Protein AF-A0A483APL5-F1 (afdb_monomer)

Structure (mmCIF, N/CA/C/O backbone):
data_AF-A0A483APL5-F1
#
_entry.id   AF-A0A483APL5-F1
#
loop_
_atom_site.group_PDB
_atom_site.id
_atom_site.type_symbol
_atom_site.label_atom_id
_atom_site.label_alt_id
_atom_site.label_comp_id
_atom_site.label_asym_id
_atom_site.label_entity_id
_atom_site.label_seq_id
_atom_site.pdbx_PDB_ins_code
_atom_site.Cartn_x
_atom_site.Cartn_y
_atom_site.Cartn_z
_atom_site.occupancy
_atom_site.B_iso_or_equiv
_atom_site.auth_seq_id
_atom_site.auth_comp_id
_atom_site.auth_asym_id
_atom_site.auth_atom_id
_atom_site.pdbx_PDB_model_num
ATOM 1 N N . MET A 1 1 ? -12.373 -24.629 6.346 1.00 48.78 1 MET A N 1
ATOM 2 C CA . MET A 1 1 ? -12.946 -24.360 7.674 1.00 48.78 1 MET A CA 1
ATOM 3 C C . MET A 1 1 ? -12.092 -23.360 8.404 1.00 48.78 1 MET A C 1
ATOM 5 O O . MET A 1 1 ? -10.975 -23.687 8.802 1.00 48.78 1 MET A O 1
ATOM 9 N N . LEU A 1 2 ? -12.617 -22.147 8.590 1.00 54.34 2 LEU A N 1
ATOM 10 C CA . LEU A 1 2 ? -12.184 -21.348 9.731 1.00 54.34 2 LEU A CA 1
ATOM 11 C C . LEU A 1 2 ? -12.318 -22.257 10.935 1.00 54.34 2 LEU A C 1
ATOM 13 O O . LEU A 1 2 ? -13.371 -22.862 11.138 1.00 54.34 2 LEU A O 1
ATOM 17 N N . THR A 1 3 ? -11.224 -22.465 11.657 1.00 50.88 3 THR A N 1
ATOM 18 C CA . THR A 1 3 ? -11.289 -23.287 12.853 1.00 50.88 3 THR A CA 1
ATOM 19 C C . THR A 1 3 ? -12.323 -22.616 13.743 1.00 50.88 3 THR A C 1
ATOM 21 O O . THR A 1 3 ? -12.030 -21.549 14.289 1.00 50.88 3 THR A O 1
ATOM 24 N N . LYS A 1 4 ? -13.528 -23.201 13.874 1.00 48.22 4 LYS A N 1
ATOM 25 C CA . LYS A 1 4 ? -14.350 -22.986 15.063 1.00 48.22 4 LYS A CA 1
ATOM 26 C C . LYS A 1 4 ? -13.363 -23.235 16.174 1.00 48.22 4 LYS A C 1
ATOM 28 O O . LYS A 1 4 ? -12.854 -24.352 16.276 1.00 48.22 4 LYS A O 1
ATOM 33 N N . SER A 1 5 ? -12.952 -22.171 16.859 1.00 43.22 5 SER A N 1
ATOM 34 C CA . SER A 1 5 ? -12.028 -22.313 17.966 1.00 43.22 5 SER A CA 1
ATOM 35 C C . SER A 1 5 ? -12.635 -23.410 18.819 1.00 43.22 5 SER A C 1
ATOM 37 O O . SER A 1 5 ? -13.778 -23.259 19.260 1.00 43.22 5 SER A O 1
ATOM 39 N N . SER A 1 6 ? -11.926 -24.534 18.968 1.00 39.84 6 SER A N 1
ATOM 40 C CA . SER A 1 6 ? -12.219 -25.485 20.036 1.00 39.84 6 SER A CA 1
ATOM 41 C C . SER A 1 6 ? -12.531 -24.637 21.262 1.00 39.84 6 SER A C 1
ATOM 43 O O . SER A 1 6 ? -11.763 -23.682 21.456 1.00 39.84 6 SER A O 1
ATOM 45 N N . PRO A 1 7 ? -13.641 -24.885 21.992 1.00 38.69 7 PRO A N 1
ATOM 46 C CA . PRO A 1 7 ? -14.021 -24.051 23.125 1.00 38.69 7 PRO A CA 1
ATOM 47 C C . PRO A 1 7 ? -12.746 -23.831 23.907 1.00 38.69 7 PRO A C 1
ATOM 49 O O . PRO A 1 7 ? -12.092 -24.806 24.280 1.00 38.69 7 PRO A O 1
ATOM 52 N N . ILE A 1 8 ? -12.290 -22.575 23.932 1.00 43.47 8 ILE A N 1
ATOM 53 C CA . ILE A 1 8 ? -11.004 -22.243 24.514 1.00 43.47 8 ILE A CA 1
ATOM 54 C C . ILE A 1 8 ? -11.212 -22.658 25.959 1.00 43.47 8 ILE A C 1
ATOM 56 O O . ILE A 1 8 ? -11.931 -21.990 26.695 1.00 43.47 8 ILE A O 1
ATOM 60 N N . SER A 1 9 ? -10.687 -23.819 26.350 1.00 44.88 9 SER A N 1
ATOM 61 C CA . SER A 1 9 ? -10.472 -24.114 27.748 1.00 44.88 9 SER A CA 1
ATOM 62 C C . SER A 1 9 ? -9.406 -23.103 28.109 1.00 44.88 9 SER A C 1
ATOM 64 O O . SER A 1 9 ? -8.213 -23.363 27.922 1.00 44.88 9 SER A O 1
ATOM 66 N N . THR A 1 10 ? -9.832 -21.884 28.440 1.00 46.12 10 THR A N 1
ATOM 67 C CA . THR A 1 10 ? -8.933 -20.852 28.898 1.00 46.12 10 THR A CA 1
ATOM 68 C C . THR A 1 10 ? -8.386 -21.439 30.178 1.00 46.12 10 THR A C 1
ATOM 70 O O . THR A 1 10 ? -9.033 -21.397 31.219 1.00 46.12 10 THR A O 1
ATOM 73 N N . GLN A 1 11 ? -7.221 -22.080 30.102 1.00 51.09 11 GLN A N 1
ATOM 74 C CA . GLN A 1 11 ? -6.418 -22.246 31.289 1.00 51.09 11 GLN A CA 1
ATOM 75 C C . GLN A 1 11 ? -6.226 -20.821 31.777 1.00 51.09 11 GLN A C 1
ATOM 77 O O . GLN A 1 11 ? -5.590 -20.010 31.099 1.00 51.09 11 GLN A O 1
ATOM 82 N N . SER A 1 12 ? -6.895 -20.488 32.878 1.00 53.16 12 SER A N 1
ATOM 83 C CA . SER A 1 12 ? -6.722 -19.227 33.569 1.00 53.16 12 SER A CA 1
ATOM 84 C C . SER A 1 12 ? -5.251 -19.175 33.948 1.00 53.16 12 SER A C 1
ATOM 86 O O . SER A 1 12 ? -4.826 -19.795 34.922 1.00 53.16 12 SER A O 1
ATOM 88 N N . ASN A 1 13 ? -4.445 -18.535 33.104 1.00 57.34 13 ASN A N 1
ATOM 89 C CA . ASN A 1 13 ? -3.036 -18.353 33.372 1.00 57.34 13 ASN A CA 1
ATOM 90 C C . ASN A 1 13 ? -2.964 -17.570 34.683 1.00 57.34 13 ASN A C 1
ATOM 92 O O . ASN A 1 13 ? -3.401 -16.424 34.737 1.00 57.34 13 ASN A O 1
ATOM 96 N N . LEU A 1 14 ? -2.436 -18.201 35.733 1.00 58.75 14 LEU A N 1
ATOM 97 C CA . LEU A 1 14 ? -2.394 -17.683 37.108 1.00 58.75 14 LEU A CA 1
ATOM 98 C C . LEU A 1 14 ? -1.827 -16.249 37.201 1.00 58.75 14 LEU A C 1
ATOM 100 O O . LEU A 1 14 ? -2.150 -15.508 38.122 1.00 58.75 14 LEU A O 1
ATOM 104 N N . PHE A 1 15 ? -1.008 -15.849 36.223 1.00 55.84 15 PHE A N 1
ATOM 105 C CA . PHE A 1 15 ? -0.323 -14.555 36.163 1.00 55.84 15 PHE A CA 1
ATOM 106 C C . PHE A 1 15 ? -0.850 -13.593 35.084 1.00 55.84 15 PHE A C 1
ATOM 108 O O . PHE A 1 15 ? -0.317 -12.495 34.926 1.00 55.84 15 PHE A O 1
ATOM 115 N N . HIS A 1 16 ? -1.890 -13.972 34.338 1.00 51.81 16 HIS A N 1
ATOM 116 C CA . HIS A 1 16 ? -2.481 -13.139 33.295 1.00 51.81 16 HIS A CA 1
ATOM 117 C C . HIS A 1 16 ? -4.006 -13.235 33.346 1.00 51.81 16 HIS A C 1
ATOM 119 O O . HIS A 1 16 ? -4.587 -14.210 32.871 1.00 51.81 16 HIS A O 1
ATOM 125 N N . SER A 1 17 ? -4.662 -12.193 33.868 1.00 58.44 17 SER A N 1
ATOM 126 C CA . SER A 1 17 ? -6.073 -11.977 33.548 1.00 58.44 17 SER A CA 1
ATOM 127 C C . SER A 1 17 ? -6.219 -11.849 32.031 1.00 58.44 17 SER A C 1
ATOM 129 O O . SER A 1 17 ? -5.342 -11.281 31.366 1.00 58.44 17 SER A O 1
ATOM 131 N N . GLU A 1 18 ? -7.280 -12.434 31.463 1.00 66.38 18 GLU A N 1
ATOM 132 C CA . GLU A 1 18 ? -7.553 -12.287 30.036 1.00 66.38 18 GLU A CA 1
ATOM 133 C C . GLU A 1 18 ? -7.533 -10.795 29.705 1.00 66.38 18 GLU A C 1
ATOM 135 O O . GLU A 1 18 ? -8.188 -9.997 30.365 1.00 66.38 18 GLU A O 1
ATOM 140 N N . LEU A 1 19 ? -6.762 -10.391 28.693 1.00 66.50 19 LEU A N 1
ATOM 141 C CA . LEU A 1 19 ? -6.561 -8.973 28.368 1.00 66.50 19 LEU A CA 1
ATOM 142 C C . LEU A 1 19 ? -7.895 -8.231 28.169 1.00 66.50 19 LEU A C 1
ATOM 144 O O . LEU A 1 19 ? -7.981 -7.032 28.401 1.00 66.50 19 LEU A O 1
ATOM 148 N N . PHE A 1 20 ? -8.943 -8.966 27.795 1.00 68.31 20 PHE A N 1
ATOM 149 C CA . PHE A 1 20 ? -10.307 -8.475 27.676 1.00 68.31 20 PHE A CA 1
ATOM 150 C C . PHE A 1 20 ? -10.927 -8.029 29.010 1.00 68.31 20 PHE A C 1
ATOM 152 O O . PHE A 1 20 ? -11.630 -7.027 29.036 1.00 68.31 20 PHE A O 1
ATOM 159 N N . SER A 1 21 ? -10.627 -8.706 30.122 1.00 73.06 21 SER A N 1
ATOM 160 C CA . SER A 1 21 ? -11.130 -8.350 31.455 1.00 73.06 21 SER A CA 1
ATOM 161 C C . SER A 1 21 ? -10.426 -7.131 32.064 1.00 73.06 21 SER A C 1
ATOM 163 O O . SER A 1 21 ? -10.860 -6.631 33.095 1.00 73.06 21 SER A O 1
ATOM 165 N N . GLN A 1 22 ? -9.321 -6.674 31.464 1.00 80.88 22 GLN A N 1
ATOM 166 C CA . GLN A 1 22 ? -8.601 -5.456 31.861 1.00 80.88 22 GLN A CA 1
ATOM 167 C C . GLN A 1 22 ? -9.082 -4.208 31.105 1.00 80.88 22 GLN A C 1
ATOM 169 O O . GLN A 1 22 ? -8.673 -3.096 31.436 1.00 80.88 22 GLN A O 1
ATOM 174 N N . LEU A 1 23 ? -9.890 -4.383 30.057 1.00 80.38 23 LEU A N 1
ATOM 175 C CA . LEU A 1 23 ? -10.399 -3.287 29.241 1.00 80.38 23 LEU A CA 1
ATOM 176 C C . LEU A 1 23 ? -11.724 -2.769 29.807 1.00 80.38 23 LEU A C 1
ATOM 178 O O . LEU A 1 23 ? -12.552 -3.545 30.280 1.00 80.38 23 LEU A O 1
ATOM 182 N N . ASP A 1 24 ? -11.944 -1.456 29.722 1.00 83.81 24 ASP A N 1
ATOM 183 C CA . ASP A 1 24 ? -13.220 -0.858 30.111 1.00 83.81 24 ASP A CA 1
ATOM 184 C C . ASP A 1 24 ? -14.305 -1.220 29.087 1.00 83.81 24 ASP A C 1
ATOM 186 O O . ASP A 1 24 ? -14.301 -0.745 27.954 1.00 83.81 24 ASP A O 1
ATOM 190 N N . VAL A 1 25 ? -15.262 -2.055 29.493 1.00 83.75 25 VAL A N 1
ATOM 191 C CA . VAL A 1 25 ? -16.378 -2.509 28.645 1.00 83.75 25 VAL A CA 1
ATOM 192 C C . VAL A 1 25 ? -17.259 -1.338 28.180 1.00 83.75 25 VAL A C 1
ATOM 194 O O . VAL A 1 25 ? -17.970 -1.451 27.179 1.00 83.75 25 VAL A O 1
ATOM 197 N N . LYS A 1 26 ? -17.211 -0.194 28.875 1.00 87.69 26 LYS A N 1
ATOM 198 C CA . LYS A 1 26 ? -17.945 1.018 28.498 1.00 87.69 26 LYS A CA 1
ATOM 199 C C . LYS A 1 26 ? -17.269 1.821 27.387 1.00 87.69 26 LYS A C 1
ATOM 201 O O . LYS A 1 26 ? -17.887 2.763 26.896 1.00 87.69 26 LYS A O 1
ATOM 206 N N . ASP A 1 27 ? -16.055 1.461 26.965 1.00 89.00 27 ASP A N 1
ATOM 207 C CA . ASP A 1 27 ? -15.379 2.135 25.858 1.00 89.00 27 ASP A CA 1
ATOM 208 C C . ASP A 1 27 ? -16.235 2.032 24.570 1.00 89.00 27 ASP A C 1
ATOM 210 O O . ASP A 1 27 ? -16.561 0.918 24.131 1.00 89.00 27 ASP A O 1
ATOM 214 N N . PRO A 1 28 ? -16.589 3.165 23.928 1.00 89.88 28 PRO A N 1
ATOM 215 C CA . PRO A 1 28 ? -17.384 3.186 22.700 1.00 89.88 28 PRO A CA 1
ATOM 216 C C . PRO A 1 28 ? -16.817 2.310 21.575 1.00 89.88 28 PRO A C 1
ATOM 218 O O . PRO A 1 28 ? -17.573 1.739 20.788 1.00 89.88 28 PRO A O 1
ATOM 221 N N . LEU A 1 29 ? -15.491 2.161 21.490 1.00 87.38 29 LEU A N 1
ATOM 222 C CA . LEU A 1 29 ? -14.841 1.330 20.475 1.00 87.38 29 LEU A CA 1
ATOM 223 C C . LEU A 1 29 ? -15.036 -0.161 20.739 1.00 87.38 29 LEU A C 1
ATOM 225 O O . LEU A 1 29 ? -15.126 -0.942 19.792 1.00 87.38 29 LEU A O 1
ATOM 229 N N . ILE A 1 30 ? -15.100 -0.565 22.007 1.00 85.06 30 ILE A N 1
ATOM 230 C CA . ILE A 1 30 ? -15.344 -1.957 22.392 1.00 85.06 30 ILE A CA 1
ATOM 231 C C . ILE A 1 30 ? -16.803 -2.313 22.134 1.00 85.06 30 ILE A C 1
ATOM 233 O O . ILE A 1 30 ? -17.073 -3.361 21.547 1.00 85.06 30 ILE A O 1
ATOM 237 N N . GLN A 1 31 ? -17.729 -1.416 22.475 1.00 88.56 31 GLN A N 1
ATOM 238 C CA . GLN A 1 31 ? -19.145 -1.577 22.145 1.00 88.56 31 GLN A CA 1
ATOM 239 C C . GLN A 1 31 ? -19.341 -1.723 20.635 1.00 88.56 31 GLN A C 1
ATOM 241 O O . GLN A 1 31 ? -19.947 -2.694 20.190 1.00 88.56 31 GLN A O 1
ATOM 246 N N . LEU A 1 32 ? -18.737 -0.835 19.841 1.00 86.69 32 LEU A N 1
ATOM 247 C CA . LEU A 1 32 ? -18.795 -0.904 18.382 1.00 86.69 32 LEU A CA 1
ATOM 248 C C . LEU A 1 32 ? -18.135 -2.173 17.820 1.00 86.69 32 LEU A C 1
ATOM 250 O O . LEU A 1 32 ? -18.635 -2.781 16.880 1.00 86.69 32 LEU A O 1
ATOM 254 N N . ALA A 1 33 ? -17.015 -2.618 18.387 1.00 85.50 33 ALA A N 1
ATOM 255 C CA . ALA A 1 33 ? -16.363 -3.845 17.935 1.00 85.50 33 ALA A CA 1
ATOM 256 C C . ALA A 1 33 ? -17.212 -5.102 18.191 1.00 85.50 33 ALA A C 1
ATOM 258 O O . ALA A 1 33 ? -17.087 -6.069 17.433 1.00 85.50 33 ALA A O 1
ATOM 259 N N . ASN A 1 34 ? -18.041 -5.085 19.239 1.00 86.31 34 ASN A N 1
ATOM 260 C CA . ASN A 1 34 ? -18.927 -6.185 19.617 1.00 86.31 34 ASN A CA 1
ATOM 261 C C . ASN A 1 34 ? -20.256 -6.175 18.846 1.00 86.31 34 ASN A C 1
ATOM 263 O O . ASN A 1 34 ? -20.871 -7.228 18.715 1.00 86.31 34 ASN A O 1
ATOM 267 N N . THR A 1 35 ? -20.699 -5.029 18.319 1.00 90.56 35 THR A N 1
ATOM 268 C CA . THR A 1 35 ? -21.914 -4.951 17.487 1.00 90.56 35 THR A CA 1
ATOM 269 C C . THR A 1 35 ? -21.697 -5.452 16.059 1.00 90.56 35 THR A C 1
ATOM 271 O O . THR A 1 35 ? -22.658 -5.823 15.387 1.00 90.56 35 THR A O 1
ATOM 274 N N . ILE A 1 36 ? -20.451 -5.487 15.578 1.00 88.56 36 ILE A N 1
ATOM 275 C CA . ILE A 1 36 ? -20.121 -6.007 14.246 1.00 88.56 36 ILE A CA 1
ATOM 276 C C . ILE A 1 36 ? -20.295 -7.530 14.236 1.00 88.56 36 ILE A C 1
ATOM 278 O O . ILE A 1 36 ? -19.601 -8.250 14.956 1.00 88.56 36 ILE A O 1
ATOM 282 N N . ASN A 1 37 ? -21.178 -8.032 13.368 1.00 90.38 37 ASN A N 1
ATOM 283 C CA . ASN A 1 37 ? -21.350 -9.466 13.168 1.00 90.38 37 ASN A CA 1
ATOM 284 C C . ASN A 1 37 ? -20.183 -10.049 12.348 1.00 90.38 37 ASN A C 1
ATOM 286 O O . ASN A 1 37 ? -20.207 -10.064 11.117 1.00 90.38 37 ASN A O 1
ATOM 290 N N . TRP A 1 38 ? -19.146 -10.515 13.046 1.00 85.38 38 TRP A N 1
ATOM 291 C CA . TRP A 1 38 ? -17.938 -11.066 12.428 1.00 85.38 38 TRP A CA 1
ATOM 292 C C . TRP A 1 38 ? -18.169 -12.394 11.691 1.00 85.38 38 TRP A C 1
ATOM 294 O O . TRP A 1 38 ? -17.412 -12.690 10.768 1.00 85.38 38 TRP A O 1
ATOM 304 N N . THR A 1 39 ? -19.217 -13.156 12.032 1.00 87.50 39 THR A N 1
ATOM 305 C CA . THR A 1 39 ? -19.463 -14.478 11.426 1.00 87.50 39 THR A CA 1
ATOM 306 C C . THR A 1 39 ? -19.833 -14.366 9.953 1.00 87.50 39 THR A C 1
ATOM 308 O O . THR A 1 39 ? -19.391 -15.176 9.153 1.00 87.50 39 THR A O 1
ATOM 311 N N . VAL A 1 40 ? -20.552 -13.304 9.571 1.00 91.19 40 VAL A N 1
ATOM 312 C CA . VAL A 1 40 ? -20.927 -13.037 8.172 1.00 91.19 40 VAL A CA 1
ATOM 313 C C . VAL A 1 40 ? -19.693 -12.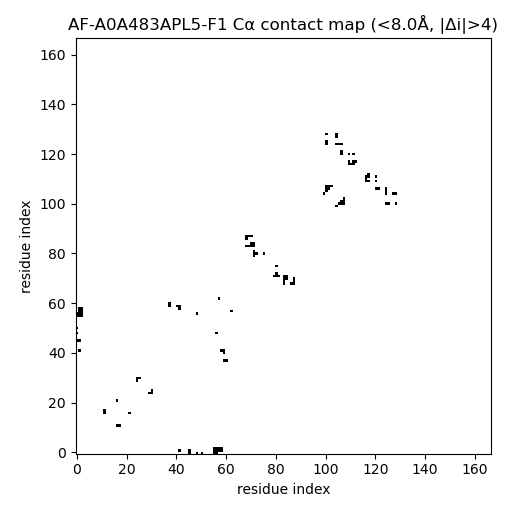937 7.278 1.00 91.19 40 VAL A C 1
ATOM 315 O O . VAL A 1 40 ? -19.688 -13.443 6.159 1.00 91.19 40 VAL A O 1
ATOM 318 N N . PHE A 1 41 ? -18.631 -12.295 7.767 1.00 89.19 41 PHE A N 1
ATOM 319 C CA . PHE A 1 41 ? -17.375 -12.224 7.028 1.00 89.19 41 PHE A CA 1
ATOM 320 C C . PHE A 1 41 ? -16.699 -13.588 7.002 1.00 89.19 41 PHE A C 1
ATOM 322 O O . PHE A 1 41 ? -16.244 -14.029 5.953 1.00 89.19 41 PHE A O 1
ATOM 329 N N . ASP A 1 42 ? -16.627 -14.254 8.149 1.00 87.12 42 ASP A N 1
ATOM 330 C CA . ASP A 1 42 ? -15.982 -15.557 8.268 1.00 87.12 42 ASP A CA 1
ATOM 331 C C . ASP A 1 42 ? -16.590 -16.562 7.260 1.00 87.12 42 ASP A C 1
ATOM 333 O O . ASP A 1 42 ? -15.849 -17.167 6.480 1.00 87.12 42 ASP A O 1
ATOM 337 N N . ASP A 1 43 ? -17.919 -16.607 7.149 1.00 88.50 43 ASP A N 1
ATOM 338 C CA . ASP A 1 43 ? -18.651 -17.435 6.183 1.00 88.50 43 ASP A CA 1
ATOM 339 C C . ASP A 1 43 ? -18.411 -16.984 4.729 1.00 88.50 43 ASP A C 1
ATOM 341 O O . ASP A 1 43 ? -18.136 -17.798 3.844 1.00 88.50 43 ASP A O 1
ATOM 345 N N . ALA A 1 44 ? -18.454 -15.674 4.463 1.00 89.31 44 ALA A N 1
ATOM 346 C CA . ALA A 1 44 ? -18.262 -15.135 3.116 1.00 89.31 44 ALA A CA 1
ATOM 347 C C . ALA A 1 44 ? -16.860 -15.414 2.552 1.00 89.31 44 ALA A C 1
ATOM 349 O O . ALA A 1 44 ? -16.715 -15.644 1.350 1.00 89.31 44 ALA A O 1
ATOM 350 N N . PHE A 1 45 ? -15.823 -15.398 3.394 1.00 86.81 45 PHE A N 1
ATOM 351 C CA . PHE A 1 45 ? -14.447 -15.666 2.971 1.00 86.81 45 PHE A CA 1
ATOM 352 C C . PHE A 1 45 ? -14.077 -17.152 3.026 1.00 86.81 45 PHE A C 1
ATOM 354 O O . PHE A 1 45 ? -13.068 -17.532 2.427 1.00 86.81 45 PHE A O 1
ATOM 361 N N . GLU A 1 46 ? -14.860 -18.003 3.696 1.00 84.62 46 GLU A N 1
ATOM 362 C CA . GLU A 1 46 ? -14.584 -19.439 3.802 1.00 8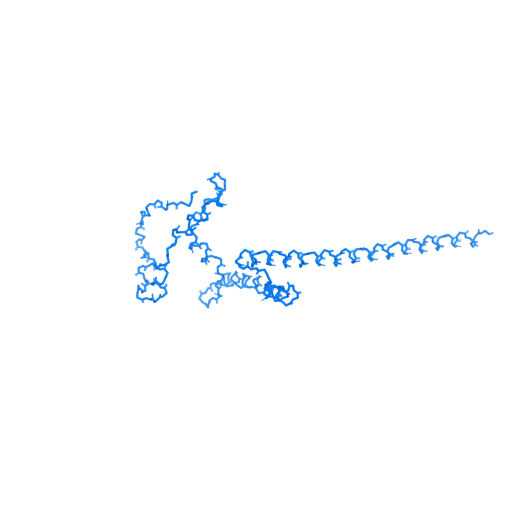4.62 46 GLU A CA 1
ATOM 363 C C . GLU A 1 46 ? -14.444 -20.107 2.427 1.00 84.62 46 GLU A C 1
ATOM 365 O O . GLU A 1 46 ? -13.522 -20.901 2.229 1.00 84.62 46 GLU A O 1
ATOM 370 N N . GLN A 1 47 ? -15.277 -19.716 1.457 1.00 86.12 47 GLN A N 1
ATOM 371 C CA . GLN A 1 47 ? -15.244 -20.233 0.082 1.00 86.12 47 GLN A CA 1
ATOM 372 C C . GLN A 1 47 ? -13.905 -20.008 -0.643 1.00 86.12 47 GLN A C 1
ATOM 374 O O . GLN A 1 47 ? -13.586 -20.719 -1.592 1.00 86.12 47 GLN A O 1
ATOM 379 N N . HIS A 1 48 ? -13.113 -19.019 -0.215 1.00 84.25 48 HIS A N 1
ATOM 380 C CA . HIS A 1 48 ? -11.847 -18.661 -0.856 1.00 84.25 48 HIS A CA 1
ATOM 381 C C . HIS A 1 48 ? -10.631 -19.362 -0.236 1.00 84.25 48 HIS A C 1
ATOM 383 O O . HIS A 1 48 ? -9.528 -19.272 -0.779 1.00 84.25 48 HIS A O 1
ATOM 389 N N . TYR A 1 49 ? -10.797 -20.055 0.893 1.00 82.75 49 TYR A N 1
ATOM 390 C CA . TYR A 1 49 ? -9.706 -20.773 1.546 1.00 82.75 49 TYR A CA 1
ATOM 391 C C . TYR A 1 49 ? -9.614 -22.227 1.066 1.00 82.75 49 TYR A C 1
ATOM 393 O O . TYR A 1 49 ? -10.614 -22.919 0.895 1.00 82.75 49 TYR A O 1
ATOM 401 N N . SER A 1 50 ? -8.383 -22.723 0.897 1.00 79.94 50 SER A N 1
ATOM 402 C CA . SER A 1 50 ? -8.151 -24.140 0.600 1.00 7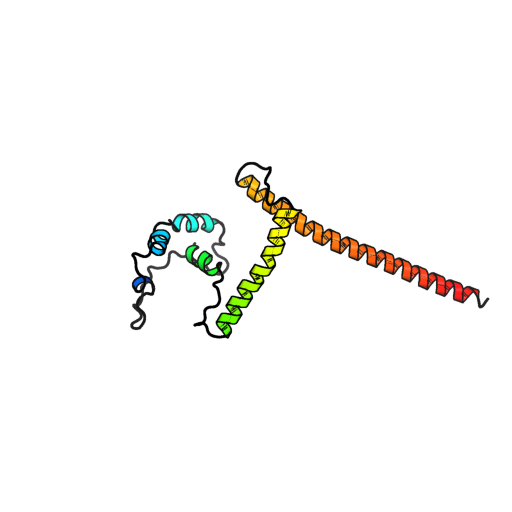9.94 50 SER A CA 1
ATOM 403 C C . SER A 1 50 ? -8.528 -25.001 1.806 1.00 79.94 50 SER A C 1
ATOM 405 O O . SER A 1 50 ? -8.115 -24.718 2.930 1.00 79.94 50 SER A O 1
ATOM 407 N N . GLN A 1 51 ? -9.312 -26.054 1.575 1.00 75.00 51 GLN A N 1
ATOM 408 C CA . GLN A 1 51 ? -9.827 -26.911 2.647 1.00 75.00 51 GLN A CA 1
ATOM 409 C C . GLN A 1 51 ? -8.734 -27.785 3.277 1.00 75.00 51 GLN A C 1
ATOM 411 O O . GLN A 1 51 ? -8.700 -27.928 4.495 1.00 75.00 51 GLN A O 1
ATOM 416 N N . ASN A 1 52 ? -7.824 -28.320 2.455 1.00 75.50 52 ASN A N 1
ATOM 417 C CA . ASN A 1 52 ? -6.903 -29.390 2.859 1.00 75.50 52 ASN A CA 1
ATOM 418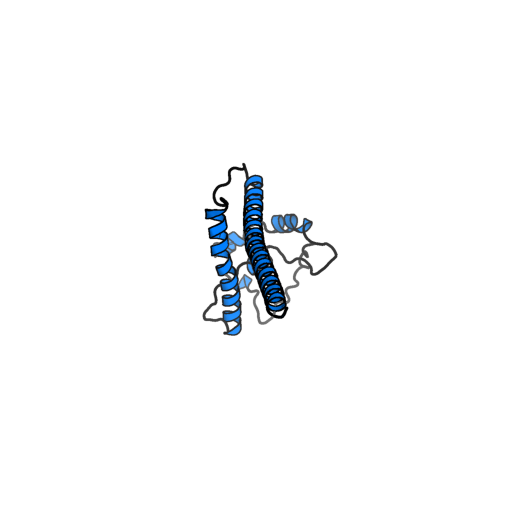 C C . ASN A 1 52 ? -5.421 -29.051 2.646 1.00 75.50 52 ASN A C 1
ATOM 420 O O . ASN A 1 52 ? -4.566 -29.890 2.920 1.00 75.50 52 ASN A O 1
ATOM 424 N N . ASN A 1 53 ? -5.097 -27.860 2.134 1.00 77.94 53 ASN A N 1
ATOM 425 C CA . ASN A 1 53 ? -3.719 -27.500 1.816 1.00 77.94 53 ASN A CA 1
ATOM 426 C C . ASN A 1 53 ? -3.267 -26.242 2.567 1.00 77.94 53 ASN A C 1
ATOM 428 O O . ASN A 1 53 ? -3.903 -25.190 2.497 1.00 77.94 53 ASN A O 1
ATOM 432 N N . GLY A 1 54 ? -2.121 -26.343 3.238 1.00 77.94 54 GLY A N 1
ATOM 433 C CA . GLY A 1 54 ? -1.476 -25.229 3.926 1.00 77.94 54 GLY A CA 1
ATOM 434 C C . GLY A 1 54 ? -1.912 -25.028 5.379 1.00 77.94 54 GLY A C 1
ATOM 435 O O . GLY A 1 54 ? -2.381 -25.933 6.064 1.00 77.94 54 GLY A O 1
ATOM 436 N N . ARG A 1 55 ? -1.662 -23.819 5.889 1.00 73.94 55 ARG A N 1
ATOM 437 C CA . ARG A 1 55 ? -1.932 -23.449 7.284 1.00 73.94 55 ARG A CA 1
ATOM 438 C C . ARG A 1 55 ? -3.416 -23.089 7.448 1.00 73.94 55 ARG A C 1
ATOM 440 O O . ARG A 1 55 ? -3.917 -22.354 6.599 1.00 73.94 55 ARG A O 1
ATOM 447 N N . PRO A 1 56 ? -4.090 -23.512 8.537 1.00 78.38 56 PRO A N 1
ATOM 448 C CA . PRO A 1 56 ? -5.488 -23.160 8.770 1.00 78.38 56 PRO A CA 1
ATOM 449 C C . PRO A 1 56 ? -5.697 -21.643 8.774 1.00 78.38 56 PRO A C 1
ATOM 451 O O . PRO A 1 56 ? -4.826 -20.878 9.217 1.00 78.38 56 PRO A O 1
ATOM 454 N N . SER A 1 57 ? -6.854 -21.217 8.267 1.00 78.12 57 SER A N 1
ATOM 455 C CA . SER A 1 57 ? -7.224 -19.807 8.202 1.00 78.12 57 SER A CA 1
ATOM 456 C C . SER A 1 57 ? -7.382 -19.228 9.610 1.00 78.12 57 SER A C 1
ATOM 458 O O . SER A 1 57 ? -7.838 -19.880 10.549 1.00 78.12 57 SER A O 1
ATOM 460 N N . LYS A 1 58 ? -6.946 -17.978 9.768 1.00 83.81 58 LYS A N 1
ATOM 461 C CA . LYS A 1 58 ? -7.129 -17.209 11.003 1.00 83.81 58 LYS A CA 1
ATOM 462 C C . LYS A 1 58 ? -8.480 -16.490 10.951 1.00 83.81 58 LYS A C 1
ATOM 464 O O . LYS A 1 58 ? -8.891 -16.126 9.850 1.00 83.81 58 LYS A O 1
ATOM 469 N N . PRO A 1 59 ? -9.113 -16.202 12.103 1.00 85.06 59 PRO A N 1
ATOM 470 C CA . PRO A 1 59 ? -10.337 -15.406 12.127 1.00 85.06 59 PRO A CA 1
ATOM 471 C C . PRO A 1 59 ? -10.098 -14.042 11.474 1.00 85.06 59 PRO A C 1
ATOM 473 O O . PRO A 1 59 ? -9.053 -13.412 11.701 1.00 85.06 59 PRO A O 1
ATOM 476 N N . ILE A 1 60 ? -11.059 -13.563 10.683 1.00 87.69 60 ILE A N 1
ATOM 477 C CA . ILE A 1 60 ? -10.893 -12.346 9.872 1.00 87.69 60 ILE A CA 1
ATOM 478 C C . ILE A 1 60 ? -10.605 -11.135 10.748 1.00 87.69 60 ILE A C 1
ATOM 480 O O . ILE A 1 60 ? -9.733 -10.328 10.422 1.00 87.69 60 ILE A O 1
ATOM 484 N N . ARG A 1 61 ? -11.238 -11.057 11.922 1.00 86.50 61 ARG A N 1
ATOM 485 C CA . ARG A 1 61 ? -10.981 -10.008 12.916 1.00 86.50 61 ARG A CA 1
ATOM 486 C C . ARG A 1 61 ? -9.493 -9.882 13.267 1.00 86.50 61 ARG A C 1
ATOM 488 O O . ARG A 1 61 ? -8.953 -8.776 13.323 1.00 86.50 61 ARG A O 1
ATOM 495 N N . LEU A 1 62 ? -8.804 -11.011 13.465 1.00 82.88 62 LEU A N 1
ATOM 496 C CA . LEU A 1 62 ? -7.365 -11.030 13.742 1.00 82.88 62 LEU A CA 1
ATOM 497 C C . LEU A 1 62 ? -6.562 -10.604 12.511 1.00 82.88 62 LEU A C 1
ATOM 499 O O . LEU A 1 62 ? -5.606 -9.838 12.632 1.00 82.88 62 LEU A O 1
ATOM 503 N N . MET A 1 63 ? -6.941 -11.090 11.330 1.00 83.94 63 MET A N 1
ATOM 504 C CA . MET A 1 63 ? -6.262 -10.757 10.080 1.00 83.94 63 MET A CA 1
ATOM 505 C C . MET A 1 63 ? -6.320 -9.254 9.790 1.00 83.94 63 MET A C 1
ATOM 507 O O . MET A 1 63 ? -5.278 -8.653 9.540 1.00 83.94 63 MET A O 1
ATOM 511 N N . VAL A 1 64 ? -7.491 -8.626 9.921 1.00 84.50 64 VAL A N 1
ATOM 512 C CA . VAL A 1 64 ? -7.673 -7.173 9.767 1.00 84.50 64 VAL A CA 1
ATOM 513 C C . VAL A 1 64 ? -6.784 -6.405 10.749 1.00 84.50 64 VAL A C 1
ATOM 515 O O . VAL A 1 64 ? -6.074 -5.480 10.353 1.00 84.50 64 VAL A O 1
ATOM 518 N N . GLY A 1 65 ? -6.732 -6.833 12.014 1.00 80.81 65 GLY A N 1
ATOM 519 C CA . GLY A 1 65 ? -5.866 -6.219 13.023 1.00 80.81 65 GLY A CA 1
ATOM 520 C C . GLY A 1 65 ? -4.368 -6.331 12.708 1.00 80.81 65 GLY A C 1
ATOM 521 O O . GLY A 1 65 ? -3.608 -5.407 12.998 1.00 80.81 65 GLY A O 1
ATOM 522 N N . LEU A 1 66 ? -3.937 -7.435 12.090 1.00 77.88 66 LEU A N 1
ATOM 523 C CA . LEU A 1 66 ? -2.552 -7.644 11.651 1.00 77.88 66 LEU A CA 1
ATOM 524 C C . LEU A 1 66 ? -2.214 -6.871 10.375 1.00 77.88 66 LEU A C 1
ATOM 526 O O . LEU A 1 66 ? -1.073 -6.441 10.198 1.00 77.88 66 LEU A O 1
ATOM 530 N N . LEU A 1 67 ? -3.197 -6.690 9.493 1.00 78.75 67 LEU A N 1
ATOM 531 C CA . LEU A 1 67 ? -3.046 -5.91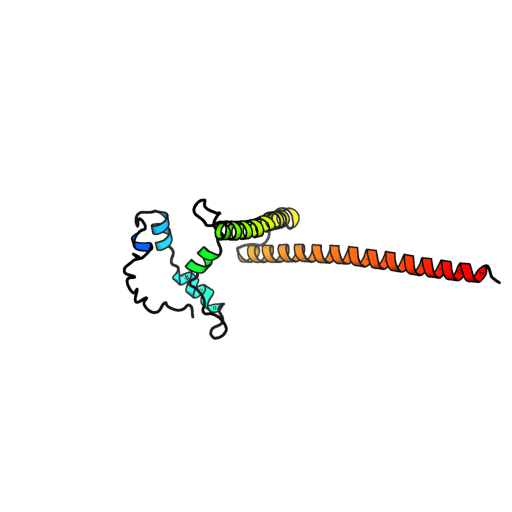4 8.273 1.00 78.75 67 LEU A CA 1
ATOM 532 C C . LEU A 1 67 ? -2.857 -4.429 8.570 1.00 78.75 67 LEU A C 1
ATOM 534 O O . LEU A 1 67 ? -2.340 -3.737 7.710 1.00 78.75 67 LEU A O 1
ATOM 538 N N . LEU A 1 68 ? -3.202 -3.901 9.743 1.00 79.75 68 LEU A N 1
ATOM 539 C CA . LEU A 1 68 ? -2.985 -2.490 10.070 1.00 79.75 68 LEU A CA 1
ATOM 540 C C . LEU A 1 68 ? -1.651 -2.294 10.828 1.00 79.75 68 LEU A C 1
ATOM 542 O O . LEU A 1 68 ? -1.565 -2.593 12.022 1.00 79.75 68 LEU A O 1
ATOM 546 N N . PRO A 1 69 ? -0.583 -1.777 10.182 1.00 78.75 69 PRO A N 1
ATOM 547 C CA . PRO A 1 69 ? 0.670 -1.487 10.850 1.00 78.75 69 PRO A CA 1
ATOM 548 C C . PRO A 1 69 ? 0.459 -0.336 11.827 1.00 78.75 69 PRO A C 1
ATOM 550 O O . PRO A 1 69 ? -0.023 0.742 11.480 1.00 78.75 69 PRO A O 1
ATOM 553 N N . LYS A 1 70 ? 0.849 -0.579 13.075 1.00 82.19 70 LYS A N 1
ATOM 554 C CA . LYS A 1 70 ? 0.788 0.418 14.139 1.00 82.19 70 LYS A CA 1
ATOM 555 C C . LYS A 1 70 ? 2.036 1.295 14.104 1.00 82.19 70 LYS A C 1
ATOM 557 O O . LYS A 1 70 ? 3.140 0.808 13.854 1.00 82.19 70 LYS A O 1
ATOM 562 N N . LYS A 1 71 ? 1.864 2.576 14.439 1.00 85.12 71 LYS A N 1
ATOM 563 C CA . LYS A 1 71 ? 2.981 3.495 14.688 1.00 85.12 71 LYS A CA 1
ATOM 564 C C . LYS A 1 71 ? 3.906 2.944 15.781 1.00 85.12 71 LYS A C 1
ATOM 566 O O . LYS A 1 71 ? 3.449 2.283 16.716 1.00 85.12 71 LYS A O 1
ATOM 571 N N . ALA A 1 72 ? 5.205 3.213 15.654 1.00 87.56 72 ALA A N 1
ATOM 572 C CA . ALA A 1 72 ? 6.168 2.897 16.704 1.00 87.56 72 ALA A CA 1
ATOM 573 C C . ALA A 1 72 ? 5.839 3.718 17.962 1.00 87.56 72 ALA A C 1
ATOM 575 O O . ALA A 1 72 ? 5.629 4.928 17.875 1.00 87.56 72 ALA A O 1
ATOM 576 N N . LEU A 1 73 ? 5.760 3.058 19.116 1.00 88.69 73 LEU A N 1
ATOM 577 C CA . LEU A 1 73 ? 5.476 3.687 20.405 1.00 88.69 73 LEU A CA 1
ATOM 578 C C . LEU A 1 73 ? 6.774 3.836 21.203 1.00 88.69 73 LEU A C 1
ATOM 580 O O . LEU A 1 73 ? 7.671 3.005 21.085 1.00 88.69 73 LEU A O 1
ATOM 584 N N . LYS A 1 74 ? 6.857 4.852 22.074 1.00 87.56 74 LYS A N 1
ATOM 585 C CA . LYS A 1 74 ? 8.050 5.092 22.914 1.00 87.56 74 LYS A CA 1
ATOM 586 C C . LYS A 1 74 ? 8.404 3.904 23.826 1.00 87.56 74 LYS A C 1
ATOM 588 O O . LYS A 1 74 ? 9.574 3.699 24.111 1.00 87.56 74 LYS A O 1
ATOM 593 N N . ARG A 1 75 ? 7.405 3.107 24.226 1.00 87.62 75 ARG A N 1
ATOM 594 C CA . ARG A 1 75 ? 7.557 1.903 25.068 1.00 87.62 75 ARG A CA 1
ATOM 595 C C . ARG A 1 75 ? 8.138 0.673 24.355 1.00 87.62 75 ARG A C 1
ATOM 597 O O . ARG A 1 75 ? 8.431 -0.320 25.006 1.00 87.62 75 ARG A O 1
ATOM 604 N N . ASP A 1 76 ? 8.219 0.682 23.025 1.00 89.06 76 ASP A N 1
ATOM 605 C CA . ASP A 1 76 ? 8.681 -0.479 22.257 1.00 89.06 76 ASP A CA 1
ATOM 606 C C . ASP A 1 76 ? 10.216 -0.610 22.308 1.00 89.06 76 ASP A C 1
ATOM 608 O O . ASP A 1 76 ? 10.923 0.394 22.227 1.00 89.06 76 ASP A O 1
ATOM 612 N N . ASN A 1 77 ? 10.748 -1.840 22.319 1.00 93.62 77 ASN A N 1
ATOM 613 C CA . ASN A 1 77 ? 12.187 -2.085 22.133 1.00 93.62 77 ASN A CA 1
ATOM 614 C C . ASN A 1 77 ? 12.659 -1.602 20.740 1.00 93.62 77 ASN A C 1
ATOM 616 O O . ASN A 1 77 ? 11.889 -1.636 19.777 1.00 93.62 77 ASN A O 1
ATOM 620 N N . ARG A 1 78 ? 13.939 -1.228 20.595 1.00 90.75 78 ARG A N 1
ATOM 621 C CA . ARG A 1 78 ? 14.566 -0.753 19.347 1.00 90.75 78 ARG A CA 1
ATOM 622 C C . ARG A 1 78 ? 14.250 -1.656 18.150 1.00 90.75 78 ARG A C 1
ATOM 624 O O . ARG A 1 78 ? 13.832 -1.152 17.112 1.00 90.75 78 ARG A O 1
ATOM 631 N N . TYR A 1 79 ? 14.368 -2.977 18.311 1.00 91.75 79 TYR A N 1
ATOM 632 C CA . TYR A 1 79 ? 14.023 -3.946 17.261 1.00 91.75 79 TYR A CA 1
ATOM 633 C C . TYR A 1 79 ? 12.548 -3.854 16.835 1.00 91.75 79 TYR A C 1
ATOM 635 O O . TYR A 1 79 ? 12.229 -3.833 15.646 1.00 91.75 79 TYR A O 1
ATOM 643 N N . GLN A 1 80 ? 11.634 -3.750 17.804 1.00 89.81 80 GLN A N 1
ATOM 644 C CA . GLN A 1 80 ? 10.198 -3.653 17.536 1.00 89.81 80 GLN A CA 1
ATOM 645 C C . GLN A 1 80 ? 9.840 -2.316 16.872 1.00 89.81 80 GLN A C 1
ATOM 647 O O . GLN A 1 80 ? 9.033 -2.290 15.941 1.00 89.81 80 GLN A O 1
ATOM 652 N N . GLN A 1 81 ? 10.470 -1.214 17.294 1.00 91.19 81 GLN A N 1
ATOM 653 C CA . GLN A 1 81 ? 10.304 0.095 16.661 1.00 91.19 81 GLN A CA 1
ATOM 654 C C . GLN A 1 81 ? 10.784 0.084 15.210 1.00 91.19 81 GLN A C 1
ATOM 656 O O . GLN A 1 81 ? 10.061 0.554 14.333 1.00 91.19 81 GLN A O 1
ATOM 661 N N . ASP A 1 82 ? 11.968 -0.467 14.941 1.00 91.19 82 ASP A N 1
ATOM 662 C CA . ASP A 1 82 ? 12.517 -0.561 13.587 1.00 91.19 82 ASP A CA 1
ATOM 663 C C . ASP A 1 82 ? 11.629 -1.425 12.680 1.00 91.19 82 ASP A C 1
ATOM 665 O O . ASP A 1 82 ? 11.277 -1.017 11.572 1.00 91.19 82 ASP A O 1
ATOM 669 N N . LYS A 1 83 ? 11.147 -2.568 13.183 1.00 90.25 83 LYS A N 1
ATOM 670 C CA . LYS A 1 83 ? 10.195 -3.424 12.462 1.00 90.25 83 LYS A CA 1
ATOM 671 C C . LYS A 1 83 ? 8.912 -2.670 12.093 1.00 90.25 83 LYS A C 1
ATOM 673 O O . LYS A 1 83 ? 8.480 -2.733 10.941 1.00 90.25 83 LYS A O 1
ATOM 678 N N . LYS A 1 84 ? 8.326 -1.914 13.030 1.00 90.38 84 LYS A N 1
ATOM 679 C CA . LYS A 1 84 ? 7.138 -1.072 12.779 1.00 90.38 84 LYS A CA 1
ATOM 680 C C . LYS A 1 84 ? 7.434 0.050 11.775 1.00 90.38 84 LYS A C 1
ATOM 682 O O . LYS A 1 84 ? 6.669 0.236 10.832 1.00 90.38 84 LYS A O 1
ATOM 687 N N . ARG A 1 85 ? 8.573 0.744 11.907 1.00 89.44 85 ARG A N 1
ATOM 688 C CA . ARG A 1 85 ? 9.017 1.797 10.971 1.00 89.44 85 ARG A CA 1
ATOM 689 C C . ARG A 1 85 ? 9.196 1.258 9.552 1.00 89.44 85 ARG A C 1
ATOM 691 O O . ARG A 1 85 ? 8.722 1.885 8.609 1.00 89.44 85 ARG A O 1
ATOM 698 N N . LYS A 1 86 ? 9.811 0.082 9.390 1.00 90.19 86 LYS A N 1
ATOM 699 C CA . LYS A 1 86 ? 9.975 -0.592 8.091 1.00 90.19 86 LYS A CA 1
ATOM 700 C C . LYS A 1 86 ? 8.629 -0.905 7.435 1.00 90.19 86 LYS A C 1
ATOM 702 O O . LYS A 1 86 ? 8.476 -0.657 6.241 1.00 90.19 86 LYS A O 1
ATOM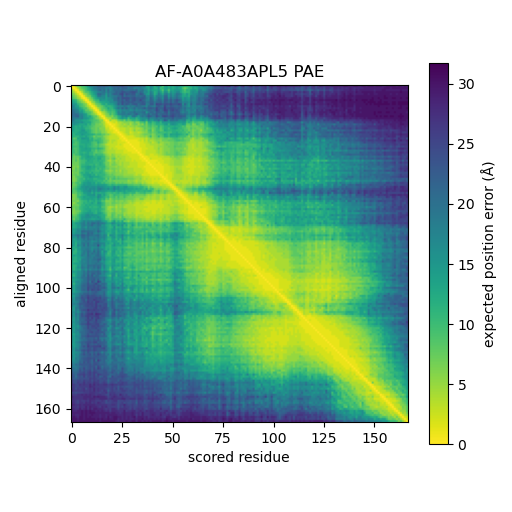 707 N N . LEU A 1 87 ? 7.649 -1.398 8.196 1.00 88.38 87 LEU A N 1
ATOM 708 C CA . LEU A 1 87 ? 6.296 -1.658 7.685 1.00 88.38 87 LEU A CA 1
ATOM 709 C C . LEU A 1 87 ? 5.595 -0.368 7.232 1.00 88.38 87 LEU A C 1
ATOM 711 O O . LEU A 1 87 ? 5.061 -0.329 6.124 1.00 88.38 87 LEU A O 1
ATOM 715 N N . CYS A 1 88 ? 5.654 0.702 8.030 1.00 89.25 88 CYS A N 1
ATOM 716 C CA . CYS A 1 88 ? 5.094 1.999 7.644 1.00 89.25 88 CYS A CA 1
ATOM 717 C C . CYS A 1 88 ? 5.794 2.586 6.408 1.00 89.25 88 CYS A C 1
ATOM 719 O O . CYS A 1 88 ? 5.118 3.066 5.505 1.00 89.25 88 CYS A O 1
ATOM 721 N N . LYS A 1 89 ? 7.129 2.492 6.314 1.00 89.88 89 LYS A N 1
ATOM 722 C CA . LYS A 1 89 ? 7.898 2.984 5.157 1.00 89.88 89 LYS A CA 1
ATOM 723 C C . LYS A 1 89 ? 7.516 2.262 3.862 1.00 89.88 89 LYS A C 1
ATOM 725 O O . LYS A 1 89 ? 7.362 2.908 2.832 1.00 89.88 89 LYS A O 1
ATOM 730 N N . ARG A 1 90 ? 7.312 0.939 3.915 1.00 88.31 90 ARG A N 1
ATOM 731 C CA . ARG A 1 90 ? 6.832 0.155 2.762 1.00 88.31 90 ARG A CA 1
ATOM 732 C C . ARG A 1 90 ? 5.458 0.623 2.279 1.00 88.31 90 ARG A C 1
ATOM 734 O O . ARG A 1 90 ? 5.244 0.671 1.077 1.00 88.31 90 ARG A O 1
ATOM 741 N N . ARG A 1 91 ? 4.553 1.005 3.188 1.00 86.94 91 ARG A N 1
ATOM 742 C CA . ARG A 1 91 ? 3.251 1.585 2.817 1.00 86.94 91 ARG A CA 1
ATOM 743 C C . ARG A 1 91 ? 3.353 2.995 2.266 1.00 86.94 91 ARG A C 1
ATOM 745 O O . ARG A 1 91 ? 2.719 3.288 1.264 1.00 86.94 91 ARG A O 1
ATOM 752 N N . ALA A 1 92 ? 4.183 3.834 2.878 1.00 87.56 92 ALA A N 1
ATOM 753 C CA . ALA A 1 92 ? 4.389 5.204 2.422 1.00 87.56 92 ALA A CA 1
ATOM 754 C C . ALA A 1 92 ? 4.916 5.264 0.978 1.00 87.56 92 ALA A C 1
ATOM 756 O O . ALA A 1 92 ? 4.610 6.205 0.262 1.00 87.56 92 ALA A O 1
ATOM 757 N N . ALA A 1 93 ? 5.650 4.243 0.521 1.00 89.44 93 ALA A N 1
ATOM 758 C CA . ALA A 1 93 ? 6.086 4.134 -0.873 1.00 89.44 93 ALA A CA 1
ATOM 759 C C . ALA A 1 93 ? 4.946 3.830 -1.872 1.00 89.44 93 ALA A C 1
ATOM 761 O O . ALA A 1 93 ? 5.122 4.031 -3.070 1.00 89.44 93 ALA A O 1
ATOM 762 N N . ILE A 1 94 ? 3.790 3.344 -1.402 1.00 88.69 94 ILE A N 1
ATOM 763 C CA . ILE A 1 94 ? 2.621 3.021 -2.237 1.00 88.69 94 ILE A CA 1
ATOM 764 C C . ILE A 1 94 ? 1.730 4.258 -2.432 1.00 88.69 94 ILE A C 1
ATOM 766 O O . ILE A 1 94 ? 1.142 4.408 -3.501 1.00 88.69 94 ILE A O 1
ATOM 770 N N . GLU A 1 95 ? 1.668 5.164 -1.448 1.00 89.75 95 GLU A N 1
ATOM 771 C CA . GLU A 1 95 ? 0.852 6.393 -1.499 1.00 89.75 95 GLU A CA 1
ATOM 772 C C . GLU A 1 95 ? 1.086 7.220 -2.784 1.00 89.75 95 GLU A C 1
ATOM 774 O O . GLU A 1 95 ? 0.103 7.552 -3.451 1.00 89.75 95 GLU A O 1
ATOM 779 N N . PRO A 1 96 ? 2.336 7.474 -3.238 1.00 91.56 96 PRO A N 1
ATOM 780 C CA . PRO A 1 96 ? 2.573 8.178 -4.499 1.00 91.56 96 PRO A CA 1
ATOM 781 C C . PRO A 1 96 ? 2.036 7.430 -5.723 1.00 91.56 96 PRO A C 1
ATOM 783 O O . PRO A 1 96 ? 1.509 8.050 -6.640 1.00 91.56 96 PRO A O 1
ATOM 786 N N . ILE A 1 97 ? 2.128 6.095 -5.741 1.00 89.69 97 ILE A N 1
ATOM 787 C CA . ILE A 1 97 ? 1.618 5.270 -6.848 1.00 89.69 97 ILE A CA 1
ATOM 788 C C . ILE A 1 97 ? 0.092 5.359 -6.904 1.00 89.69 97 ILE A C 1
ATOM 790 O O . ILE A 1 97 ? -0.469 5.523 -7.983 1.00 89.69 97 ILE A O 1
ATOM 794 N N . ILE A 1 98 ? -0.583 5.294 -5.752 1.00 90.19 98 ILE A N 1
ATOM 795 C CA . ILE A 1 98 ? -2.036 5.495 -5.663 1.00 90.19 98 ILE A CA 1
ATOM 796 C C . ILE A 1 98 ? -2.403 6.911 -6.117 1.00 90.19 98 ILE A C 1
ATOM 798 O O . ILE A 1 98 ? -3.387 7.079 -6.835 1.00 90.19 98 ILE A O 1
ATOM 802 N N . GLY A 1 99 ? -1.608 7.917 -5.743 1.00 92.25 99 GLY A N 1
ATOM 803 C CA . GLY A 1 99 ? -1.754 9.293 -6.216 1.00 92.25 99 GLY A CA 1
ATOM 804 C C . GLY A 1 99 ? -1.717 9.385 -7.742 1.00 92.25 99 GLY A C 1
ATOM 805 O O . GLY A 1 99 ? -2.681 9.854 -8.341 1.00 92.25 99 GLY A O 1
ATOM 806 N N . HIS A 1 100 ? -0.669 8.841 -8.366 1.00 89.44 100 HIS A N 1
ATOM 807 C CA . HIS A 1 100 ? -0.539 8.785 -9.825 1.00 89.44 100 HIS A CA 1
ATOM 808 C C . HIS A 1 100 ? -1.668 8.000 -10.493 1.00 89.44 100 HIS A C 1
ATOM 810 O O . HIS A 1 100 ? -2.190 8.422 -11.520 1.00 89.44 100 HIS A O 1
ATOM 816 N N . LEU A 1 101 ? -2.099 6.878 -9.915 1.00 89.12 101 LEU A N 1
ATOM 817 C CA . LEU A 1 101 ? -3.246 6.130 -10.431 1.00 89.12 101 LEU A CA 1
ATOM 818 C C . LEU A 1 101 ? -4.529 6.977 -10.400 1.00 89.12 101 LEU A C 1
ATOM 820 O O . LEU A 1 101 ? -5.297 6.976 -11.363 1.00 89.12 101 LEU A O 1
ATOM 824 N N . LYS A 1 102 ? -4.752 7.740 -9.324 1.00 90.38 102 LYS A N 1
ATOM 825 C CA . LYS A 1 102 ? -5.911 8.633 -9.174 1.00 90.38 102 LYS A CA 1
ATOM 826 C C . LYS A 1 102 ? -5.900 9.802 -10.154 1.00 90.38 102 LYS A C 1
ATOM 828 O O . LYS A 1 102 ? -6.969 10.104 -10.692 1.00 90.38 102 LYS A O 1
ATOM 833 N N . SER A 1 103 ? -4.752 10.448 -10.367 1.00 88.75 103 SER A N 1
ATOM 834 C CA . SER A 1 103 ? -4.626 11.612 -11.254 1.00 88.75 103 SER A CA 1
ATOM 835 C C . SER A 1 103 ? -4.513 11.218 -12.726 1.00 88.75 103 SER A C 1
ATOM 837 O O . SER A 1 103 ? -5.291 11.694 -13.548 1.00 88.75 103 SER A O 1
ATOM 839 N N . ASP A 1 104 ? -3.588 10.316 -13.053 1.00 85.75 104 ASP A N 1
ATOM 840 C CA . ASP A 1 104 ? -3.134 10.080 -14.428 1.00 85.75 104 ASP A CA 1
ATOM 841 C C . ASP A 1 104 ? -3.940 8.966 -15.106 1.00 85.75 104 ASP A C 1
ATOM 843 O O . ASP A 1 104 ? -4.171 9.001 -16.312 1.00 85.75 104 ASP A O 1
ATOM 847 N N . PHE A 1 105 ? -4.407 7.984 -14.327 1.00 84.12 105 PHE A N 1
ATOM 848 C CA . PHE A 1 105 ? -5.139 6.812 -14.829 1.00 84.12 105 PHE A CA 1
ATOM 849 C C . PHE A 1 105 ? -6.634 6.879 -14.532 1.00 84.12 105 PHE A C 1
ATOM 851 O O . PHE A 1 105 ? -7.323 5.865 -14.590 1.00 84.12 105 PHE A O 1
ATOM 858 N N . ARG A 1 106 ? -7.142 8.082 -14.224 1.00 82.44 106 ARG A N 1
ATOM 859 C CA . ARG A 1 106 ? -8.569 8.373 -14.008 1.00 82.44 106 ARG A CA 1
ATOM 860 C C . ARG A 1 106 ? -9.235 7.472 -12.961 1.00 82.44 106 ARG A C 1
ATOM 862 O O . ARG A 1 106 ? -10.457 7.406 -12.905 1.00 82.44 106 ARG A O 1
ATOM 869 N N . LEU A 1 107 ? -8.459 6.856 -12.066 1.00 87.94 107 LEU A N 1
ATOM 870 C CA . LEU A 1 107 ? -8.988 6.003 -11.000 1.00 87.94 107 LEU A CA 1
ATOM 871 C C . LEU A 1 107 ? -9.908 6.783 -10.041 1.00 87.94 107 LEU A C 1
ATOM 873 O O . LEU A 1 107 ? -10.776 6.204 -9.403 1.00 87.94 107 LEU A O 1
ATOM 877 N N . SER A 1 108 ? -9.738 8.107 -9.952 1.00 83.81 108 SER A N 1
ATOM 878 C CA . SER A 1 108 ? -10.585 8.997 -9.146 1.00 83.81 108 SER A CA 1
ATOM 879 C C . SER A 1 108 ? -11.994 9.219 -9.704 1.00 83.81 108 SER A C 1
ATOM 881 O O . SER A 1 108 ? -12.872 9.648 -8.959 1.00 83.81 108 SER A O 1
ATOM 883 N N . ARG A 1 109 ? -12.226 8.970 -10.999 1.00 81.94 109 ARG A N 1
ATOM 884 C CA . ARG A 1 109 ? -13.511 9.209 -11.664 1.00 81.94 109 ARG A CA 1
ATOM 885 C C . ARG A 1 109 ? -13.936 7.949 -12.397 1.00 81.94 109 ARG A C 1
ATOM 887 O O . ARG A 1 109 ? -13.383 7.641 -13.449 1.00 81.94 109 ARG A O 1
ATOM 894 N N . ASN A 1 110 ? -14.934 7.253 -11.864 1.00 82.62 110 ASN A N 1
ATOM 895 C CA . ASN A 1 110 ? -15.512 6.115 -12.556 1.00 82.62 110 ASN A CA 1
ATOM 896 C C . ASN A 1 110 ? -16.660 6.544 -13.478 1.00 82.62 110 ASN A C 1
ATOM 898 O O . ASN A 1 110 ? -17.528 7.317 -13.081 1.00 82.62 110 ASN A O 1
ATOM 902 N N . LEU A 1 111 ? -16.640 6.049 -14.714 1.00 83.50 111 LEU A N 1
ATOM 903 C CA . LEU A 1 111 ? -17.721 6.222 -15.691 1.00 83.50 111 LEU A CA 1
ATOM 904 C C . LEU A 1 111 ? -18.659 5.006 -15.736 1.00 83.50 111 LEU A C 1
ATOM 906 O O . LEU A 1 111 ? -19.760 5.096 -16.276 1.00 83.50 111 LEU A O 1
ATOM 910 N N . LEU A 1 112 ? -18.212 3.869 -15.200 1.00 84.25 112 LEU A N 1
ATOM 911 C CA . LEU A 1 112 ? -18.981 2.636 -15.107 1.00 84.25 112 LEU A CA 1
ATOM 912 C C . LEU A 1 112 ? -19.957 2.723 -13.927 1.00 84.25 112 LEU A C 1
ATOM 914 O O . LEU A 1 112 ? -19.687 3.387 -12.928 1.00 84.25 112 LEU A O 1
ATOM 918 N N . LYS A 1 113 ? -21.116 2.069 -14.049 1.00 88.19 113 LYS A N 1
ATOM 919 C CA . LYS A 1 113 ? -22.177 2.134 -13.035 1.00 88.19 113 LYS A CA 1
ATOM 920 C C . LYS A 1 113 ? -21.994 1.060 -11.960 1.00 88.19 113 LYS A C 1
ATOM 922 O O . LYS A 1 113 ? -21.817 -0.114 -12.279 1.00 88.19 113 LYS A O 1
ATOM 927 N N . GLY A 1 114 ? -22.158 1.465 -10.701 1.00 91.19 114 GLY A N 1
ATOM 928 C CA . GLY A 1 114 ? -22.246 0.569 -9.546 1.00 91.19 114 GLY A CA 1
ATOM 929 C C . GLY A 1 114 ? -20.907 0.001 -9.065 1.00 91.19 114 GLY A C 1
ATOM 930 O O . GLY A 1 114 ? -19.855 0.269 -9.639 1.00 91.19 114 GLY A O 1
ATOM 931 N N . GLN A 1 115 ? -20.977 -0.827 -8.017 1.00 87.56 115 GLN A N 1
ATOM 932 C CA . GLN A 1 115 ? -19.809 -1.411 -7.338 1.00 87.56 115 GLN A CA 1
ATOM 933 C C . GLN A 1 115 ? -18.952 -2.278 -8.272 1.00 87.56 115 GLN A C 1
ATOM 935 O O . GLN A 1 115 ? -17.731 -2.166 -8.273 1.00 87.56 115 GLN A O 1
ATOM 940 N N . VAL A 1 116 ? -19.593 -3.066 -9.144 1.00 89.44 116 VAL A N 1
ATOM 941 C CA . VAL A 1 116 ? -18.901 -3.875 -10.165 1.00 89.44 116 VAL A CA 1
ATOM 942 C C . VAL A 1 116 ? -18.091 -2.985 -11.114 1.00 89.44 116 VAL A C 1
ATOM 944 O O . VAL A 1 116 ? -16.971 -3.316 -11.499 1.00 89.44 116 VAL A O 1
ATOM 947 N N . GLY A 1 117 ? -18.629 -1.816 -11.469 1.00 89.31 117 GLY A N 1
ATOM 948 C CA . GLY A 1 117 ? -17.915 -0.837 -12.276 1.00 89.31 117 GLY A CA 1
ATOM 949 C C . GLY A 1 117 ? -16.676 -0.289 -11.571 1.00 89.31 117 GLY A C 1
ATOM 950 O O . GLY A 1 117 ? -15.658 -0.065 -12.227 1.00 89.31 117 GLY A O 1
ATOM 951 N N . ASP A 1 118 ? -16.745 -0.043 -10.261 1.00 88.19 118 ASP A N 1
ATOM 952 C CA . ASP A 1 118 ? -15.616 0.465 -9.467 1.00 88.19 118 ASP A CA 1
ATOM 953 C C . ASP A 1 118 ? -14.475 -0.552 -9.411 1.00 88.19 118 ASP A C 1
ATOM 955 O O . ASP A 1 118 ? -13.314 -0.194 -9.628 1.00 88.19 118 ASP A O 1
ATOM 959 N N . GLU A 1 119 ? -14.804 -1.830 -9.224 1.00 90.56 119 GLU A N 1
ATOM 960 C CA . GLU A 1 119 ? -13.840 -2.934 -9.251 1.00 90.56 119 GLU A CA 1
ATOM 961 C C . GLU A 1 119 ? -13.123 -3.033 -10.605 1.00 90.56 119 GLU A C 1
ATOM 963 O O . GLU A 1 119 ? -11.890 -3.096 -10.665 1.00 90.56 119 GLU A O 1
ATOM 968 N N . ILE A 1 120 ? -13.879 -2.969 -11.707 1.00 91.19 120 ILE A N 1
ATOM 969 C CA . ILE A 1 120 ? -13.324 -3.025 -13.066 1.00 91.19 120 ILE A CA 1
ATOM 970 C C . ILE A 1 120 ? -12.427 -1.811 -13.341 1.00 91.19 120 ILE A C 1
ATOM 972 O O . ILE A 1 120 ? -11.345 -1.961 -13.913 1.00 91.19 120 ILE A O 1
ATOM 976 N N . ASN A 1 121 ? -12.823 -0.610 -12.907 1.00 92.19 121 ASN A N 1
ATOM 977 C CA . ASN A 1 121 ? -12.027 0.602 -13.103 1.00 92.19 121 ASN A CA 1
ATOM 978 C C . ASN A 1 121 ? -10.670 0.519 -12.379 1.00 92.19 121 ASN A C 1
ATOM 980 O O . ASN A 1 121 ? -9.637 0.871 -12.954 1.00 92.19 121 ASN A O 1
ATOM 984 N N . VAL A 1 122 ? -10.649 -0.016 -11.150 1.00 90.94 122 VAL A N 1
ATOM 985 C CA . VAL A 1 122 ? -9.409 -0.261 -10.393 1.00 90.94 122 VAL A CA 1
ATOM 986 C C . VAL A 1 122 ? -8.486 -1.220 -11.141 1.00 90.94 122 VAL A C 1
ATOM 988 O O . VAL A 1 122 ? -7.294 -0.933 -11.292 1.00 90.94 122 VAL A O 1
ATOM 991 N N . LEU A 1 123 ? -9.026 -2.331 -11.645 1.00 91.50 123 LEU A N 1
ATOM 992 C CA . LEU A 1 123 ? -8.256 -3.326 -12.391 1.00 91.50 123 LEU A CA 1
ATOM 993 C C . LEU A 1 123 ? -7.671 -2.743 -13.682 1.00 91.50 123 LEU A C 1
ATOM 995 O O . LEU A 1 123 ? -6.471 -2.874 -13.926 1.00 91.50 123 LEU A O 1
ATOM 999 N N . MET A 1 124 ? -8.480 -2.041 -14.478 1.00 90.44 124 MET A N 1
ATOM 1000 C CA . MET A 1 124 ? -8.022 -1.439 -15.733 1.00 90.44 124 MET A CA 1
ATOM 1001 C C . MET A 1 124 ? -6.957 -0.363 -15.508 1.00 90.44 124 MET A C 1
ATOM 1003 O O . MET A 1 124 ? -5.950 -0.348 -16.218 1.00 90.44 124 MET A O 1
ATOM 1007 N N . ALA A 1 125 ? -7.122 0.499 -14.500 1.00 91.44 125 ALA A N 1
ATOM 1008 C CA . ALA A 1 125 ? -6.123 1.510 -14.158 1.00 91.44 125 ALA A CA 1
ATOM 1009 C C . ALA A 1 125 ? -4.783 0.869 -13.751 1.00 91.44 125 ALA A C 1
ATOM 1011 O O . ALA A 1 125 ? -3.718 1.300 -14.204 1.00 91.44 125 ALA A O 1
ATOM 1012 N N . ALA A 1 126 ? -4.820 -0.203 -12.950 1.00 91.44 126 ALA A N 1
ATOM 1013 C CA . ALA A 1 126 ? -3.626 -0.951 -12.564 1.00 91.44 126 ALA A CA 1
ATOM 1014 C C . ALA A 1 126 ? -2.952 -1.641 -13.766 1.00 91.44 126 ALA A C 1
ATOM 1016 O O . ALA A 1 126 ? -1.726 -1.584 -13.905 1.00 91.44 126 ALA A O 1
ATOM 1017 N N . CYS A 1 127 ? -3.736 -2.247 -14.664 1.00 92.06 127 CYS A N 1
ATOM 1018 C CA . CYS A 1 127 ? -3.238 -2.820 -15.915 1.00 92.06 127 CYS A CA 1
ATOM 1019 C C . CYS A 1 127 ? -2.552 -1.759 -16.781 1.00 92.06 127 CYS A C 1
ATOM 1021 O O . CYS A 1 127 ? -1.416 -1.966 -17.205 1.00 92.06 127 CYS A O 1
ATOM 1023 N N . ALA A 1 128 ? -3.184 -0.603 -16.986 1.00 92.25 128 ALA A N 1
ATOM 1024 C CA . ALA A 1 128 ? -2.625 0.496 -17.767 1.00 92.25 128 ALA A CA 1
ATOM 1025 C C . ALA A 1 128 ? -1.299 1.020 -17.181 1.00 92.25 128 ALA A C 1
ATOM 1027 O O . ALA A 1 128 ? -0.340 1.250 -17.922 1.00 92.25 128 ALA A O 1
ATOM 1028 N N . TRP A 1 129 ? -1.195 1.140 -15.853 1.00 91.56 129 TRP A N 1
ATOM 1029 C CA . TRP A 1 129 ? 0.051 1.510 -15.172 1.00 91.56 129 TRP A CA 1
ATOM 1030 C C . TRP A 1 129 ? 1.173 0.500 -15.408 1.00 91.56 129 TRP A C 1
ATOM 1032 O O . TRP A 1 129 ? 2.312 0.880 -15.693 1.00 91.56 129 TRP A O 1
ATOM 1042 N N . ASN A 1 130 ? 0.860 -0.793 -15.317 1.00 91.44 130 ASN A N 1
ATOM 1043 C CA . ASN A 1 130 ? 1.833 -1.846 -15.583 1.00 91.44 130 ASN A CA 1
ATOM 1044 C C . ASN A 1 130 ? 2.262 -1.838 -17.056 1.00 91.44 130 ASN A C 1
ATOM 1046 O O . ASN A 1 130 ? 3.460 -1.866 -17.328 1.00 91.44 130 ASN A O 1
ATOM 1050 N N . LEU A 1 131 ? 1.323 -1.712 -17.998 1.00 92.75 131 LEU A N 1
ATOM 1051 C CA . LEU A 1 131 ? 1.618 -1.623 -19.432 1.00 92.75 131 LEU A CA 1
ATOM 1052 C C . LEU A 1 131 ? 2.517 -0.427 -19.759 1.00 92.75 131 LEU A C 1
ATOM 1054 O O . LEU A 1 131 ? 3.491 -0.587 -20.488 1.00 92.75 131 LEU A O 1
ATOM 1058 N N . ARG A 1 132 ? 2.278 0.748 -19.163 1.00 91.31 132 ARG A N 1
ATOM 1059 C CA . ARG A 1 132 ? 3.142 1.925 -19.350 1.00 91.31 132 ARG A CA 1
ATOM 1060 C C . ARG A 1 132 ? 4.596 1.639 -18.967 1.00 91.31 132 ARG A C 1
ATOM 1062 O O . ARG A 1 132 ? 5.497 2.052 -19.690 1.00 91.31 132 ARG A O 1
ATOM 1069 N N . LYS A 1 133 ? 4.842 0.912 -17.870 1.00 90.94 133 LYS A N 1
ATOM 1070 C CA . LYS A 1 133 ? 6.208 0.527 -17.464 1.00 90.94 133 LYS A CA 1
ATOM 1071 C C . LYS A 1 133 ? 6.862 -0.396 -18.485 1.00 90.94 133 LYS A C 1
ATOM 1073 O O . LYS A 1 133 ? 8.011 -0.168 -18.850 1.00 90.94 133 LYS A O 1
ATOM 1078 N N . TRP A 1 134 ? 6.128 -1.400 -18.963 1.00 93.19 134 TRP A N 1
ATOM 1079 C CA . TRP A 1 134 ? 6.616 -2.310 -19.999 1.00 93.19 134 TRP A CA 1
ATOM 1080 C C . TRP A 1 134 ? 6.954 -1.573 -21.290 1.00 93.19 134 TRP A C 1
ATOM 1082 O O . TRP A 1 134 ? 8.017 -1.805 -21.856 1.00 93.19 134 TRP A O 1
ATOM 1092 N N . LEU A 1 135 ? 6.105 -0.634 -21.712 1.00 92.69 135 LEU A N 1
ATOM 1093 C CA . LEU A 1 135 ? 6.353 0.180 -22.899 1.00 92.69 135 LEU A CA 1
ATOM 1094 C C . LEU A 1 135 ? 7.606 1.047 -22.744 1.00 92.69 135 LEU A C 1
ATOM 1096 O O . LEU A 1 135 ? 8.415 1.089 -23.661 1.00 92.69 135 LEU A O 1
ATOM 1100 N N . VAL A 1 136 ? 7.820 1.679 -21.586 1.00 92.62 136 VAL A N 1
ATOM 1101 C CA . VAL A 1 136 ? 9.040 2.469 -21.328 1.00 92.62 136 VAL A CA 1
ATOM 1102 C C . VAL A 1 136 ? 10.298 1.594 -21.335 1.00 92.62 136 VAL A C 1
ATOM 1104 O O . VAL A 1 136 ? 11.324 1.983 -21.885 1.00 92.62 136 VAL A O 1
ATOM 1107 N N . ILE A 1 137 ? 10.240 0.394 -20.758 1.00 91.69 137 ILE A N 1
ATOM 1108 C CA . ILE A 1 137 ? 11.375 -0.539 -20.788 1.00 91.69 137 ILE A CA 1
ATOM 1109 C C . ILE A 1 137 ? 11.648 -1.003 -22.223 1.00 91.69 137 ILE A C 1
ATOM 1111 O O . ILE A 1 137 ? 12.802 -1.034 -22.647 1.00 91.69 137 ILE A O 1
ATOM 1115 N N . ALA A 1 138 ? 10.599 -1.317 -22.984 1.00 91.81 138 ALA A N 1
ATOM 1116 C CA . ALA A 1 138 ? 10.716 -1.735 -24.374 1.00 91.81 138 ALA A CA 1
ATOM 1117 C C . ALA A 1 138 ? 11.298 -0.624 -25.261 1.00 91.81 138 ALA A C 1
ATOM 1119 O O . ALA A 1 138 ? 12.164 -0.905 -26.084 1.00 91.81 138 ALA A O 1
ATOM 1120 N N . THR A 1 139 ? 10.891 0.637 -25.083 1.00 89.56 139 THR A N 1
ATOM 1121 C CA . THR A 1 139 ? 11.449 1.756 -25.862 1.00 89.56 139 THR A CA 1
ATOM 1122 C C . THR A 1 139 ? 12.919 1.989 -25.547 1.00 89.56 139 THR A C 1
ATOM 1124 O O . THR A 1 139 ? 13.705 2.174 -26.475 1.00 89.56 139 THR A O 1
ATOM 1127 N N . ILE A 1 140 ? 13.315 1.910 -24.273 1.00 90.00 140 ILE A N 1
ATOM 1128 C CA . ILE A 1 140 ? 14.725 1.958 -23.874 1.00 90.00 140 ILE A CA 1
ATOM 1129 C C . ILE A 1 140 ? 15.473 0.799 -24.538 1.00 90.00 140 ILE A C 1
ATOM 1131 O O . ILE A 1 140 ? 16.447 1.026 -25.246 1.00 90.00 140 ILE A O 1
ATOM 1135 N N . PHE A 1 141 ? 14.995 -0.435 -24.393 1.00 89.69 141 PHE A N 1
ATOM 1136 C CA . PHE A 1 141 ? 15.626 -1.615 -24.982 1.00 89.69 141 PHE A CA 1
ATOM 1137 C C . PHE A 1 141 ? 15.827 -1.493 -26.505 1.00 89.69 141 PHE A C 1
ATOM 1139 O O . PHE A 1 141 ? 16.938 -1.696 -26.999 1.00 89.69 141 PHE A O 1
ATOM 1146 N N . LEU A 1 142 ? 14.790 -1.089 -27.246 1.00 87.00 142 LEU A N 1
ATOM 1147 C CA . LEU A 1 142 ? 14.858 -0.876 -28.696 1.00 87.00 142 LEU A CA 1
ATOM 1148 C C . LEU A 1 142 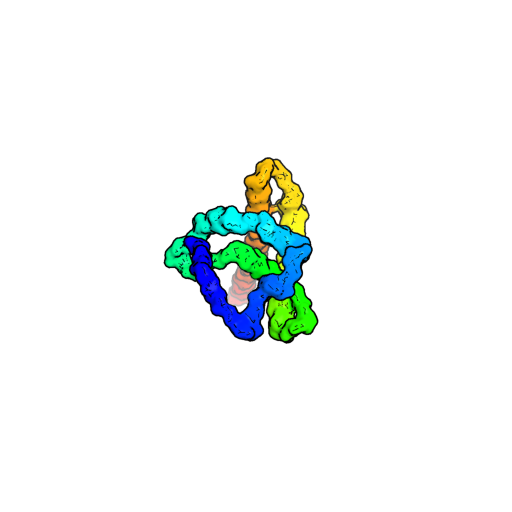? 15.827 0.256 -29.075 1.00 87.00 142 LEU A C 1
ATOM 1150 O O . LEU A 1 142 ? 16.526 0.159 -30.087 1.00 87.00 142 LEU A O 1
ATOM 1154 N N . PHE A 1 143 ? 15.905 1.313 -28.263 1.00 87.62 143 PHE A N 1
ATOM 1155 C CA . PHE A 1 143 ? 16.863 2.402 -28.449 1.00 87.62 143 PHE A CA 1
ATOM 1156 C C . PHE A 1 143 ? 18.313 1.900 -28.355 1.00 87.62 143 PHE A C 1
ATOM 1158 O O . PHE A 1 143 ? 19.112 2.164 -29.257 1.00 87.62 143 PHE A O 1
ATOM 1165 N N . TRP A 1 144 ? 18.640 1.096 -27.338 1.00 85.25 144 TRP A N 1
ATOM 1166 C CA . TRP A 1 144 ? 19.973 0.495 -27.189 1.00 85.25 144 TRP A CA 1
ATOM 1167 C C . TRP A 1 144 ? 20.309 -0.485 -28.318 1.00 85.25 144 TRP A C 1
ATOM 1169 O O . TRP A 1 144 ? 21.443 -0.491 -28.795 1.00 85.25 144 TRP A O 1
ATOM 1179 N N . GLN A 1 145 ? 19.337 -1.261 -28.811 1.00 83.56 145 GLN A N 1
ATOM 1180 C CA . GLN A 1 145 ? 19.548 -2.128 -29.977 1.00 83.56 145 GLN A CA 1
ATOM 1181 C C . GLN A 1 145 ? 19.918 -1.328 -31.231 1.00 83.56 145 GLN A C 1
ATOM 1183 O O . GLN A 1 145 ? 20.850 -1.700 -31.945 1.00 83.56 145 GLN A O 1
ATOM 1188 N N . LYS A 1 146 ? 19.231 -0.209 -31.498 1.00 80.44 146 LYS A N 1
ATOM 1189 C CA . LYS A 1 146 ? 19.569 0.656 -32.638 1.00 80.44 146 LYS A CA 1
ATOM 1190 C C . LYS A 1 146 ? 20.948 1.295 -32.497 1.00 80.44 146 LYS A C 1
ATOM 1192 O O . LYS A 1 146 ? 21.681 1.351 -33.483 1.00 80.44 146 LYS A O 1
ATOM 1197 N N . LEU A 1 147 ? 21.316 1.726 -31.292 1.00 83.44 147 LEU A N 1
ATOM 1198 C CA . LEU A 1 147 ? 22.633 2.303 -31.019 1.00 83.44 147 LEU A CA 1
ATOM 1199 C C . LEU A 1 147 ? 23.754 1.262 -31.184 1.00 83.44 147 LEU A C 1
ATOM 1201 O O . LEU A 1 147 ? 24.770 1.537 -31.818 1.00 83.44 147 LEU A O 1
ATOM 1205 N N . GLY A 1 148 ? 23.537 0.036 -30.700 1.00 78.75 148 GLY A N 1
ATOM 1206 C CA . GLY A 1 148 ? 24.458 -1.084 -30.890 1.00 78.75 148 GLY A CA 1
ATOM 1207 C C . GLY A 1 148 ? 24.638 -1.458 -32.364 1.00 78.75 148 GLY A C 1
ATOM 1208 O O . GLY A 1 148 ? 25.765 -1.616 -32.824 1.00 78.75 148 GLY A O 1
ATOM 1209 N N . LEU A 1 149 ? 23.550 -1.522 -33.142 1.00 75.81 149 LEU A N 1
ATOM 1210 C CA . LEU A 1 149 ? 23.619 -1.764 -34.590 1.00 75.81 149 LEU A CA 1
ATOM 1211 C C . LEU A 1 149 ? 24.369 -0.653 -35.335 1.00 75.81 149 LEU A C 1
ATOM 1213 O O . LEU A 1 149 ? 25.125 -0.947 -36.262 1.00 75.81 149 LEU A O 1
ATOM 1217 N N . PHE A 1 150 ? 24.181 0.607 -34.933 1.00 78.44 150 PHE A N 1
ATOM 1218 C CA . PHE A 1 150 ? 24.932 1.739 -35.473 1.00 78.44 150 PH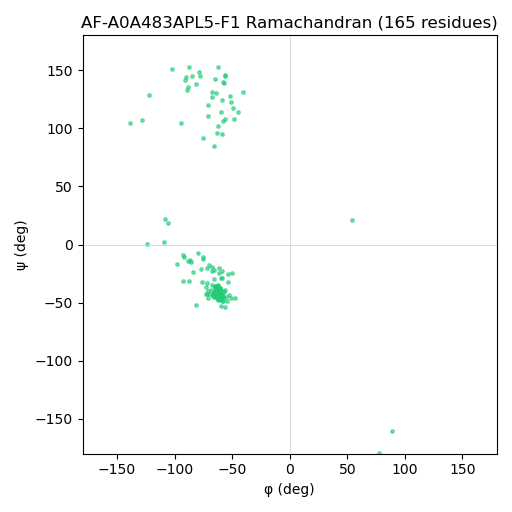E A CA 1
ATOM 1219 C C . PHE A 1 150 ? 26.433 1.587 -35.199 1.00 78.44 150 PHE A C 1
ATOM 1221 O O . PHE A 1 150 ? 27.233 1.688 -36.126 1.00 78.44 150 PHE A O 1
ATOM 1228 N N . PHE A 1 151 ? 26.810 1.245 -33.965 1.00 75.06 151 PHE A N 1
ATOM 1229 C CA . PHE A 1 151 ? 28.209 1.066 -33.576 1.00 75.06 151 PHE A CA 1
ATOM 1230 C C . PHE A 1 151 ? 28.872 -0.128 -34.283 1.00 75.06 151 PHE A C 1
ATOM 1232 O O . PHE A 1 151 ? 29.983 -0.001 -34.787 1.00 75.06 151 PHE A O 1
ATOM 1239 N N . VAL A 1 152 ? 28.177 -1.266 -34.415 1.00 76.69 152 VAL A N 1
ATOM 1240 C CA . VAL A 1 152 ? 28.672 -2.442 -35.160 1.00 76.69 152 VAL A CA 1
ATOM 1241 C C . VAL A 1 152 ? 28.865 -2.122 -36.644 1.00 76.69 152 VAL A C 1
ATOM 1243 O O . VAL A 1 152 ? 29.884 -2.493 -37.229 1.00 76.69 152 VAL A O 1
ATOM 1246 N N . LYS A 1 153 ? 27.918 -1.410 -37.270 1.00 73.88 153 LYS A N 1
ATOM 1247 C CA . LYS A 1 153 ? 28.070 -0.950 -38.660 1.00 73.88 153 LYS A CA 1
ATOM 1248 C C . LYS A 1 153 ? 29.241 0.015 -38.811 1.00 73.88 153 LYS A C 1
ATOM 1250 O O . LYS A 1 153 ? 29.985 -0.110 -39.778 1.00 73.88 153 LYS A O 1
ATOM 1255 N N . TYR A 1 154 ? 29.411 0.936 -37.868 1.00 73.88 154 TYR A N 1
ATOM 1256 C CA . TYR A 1 154 ? 30.499 1.908 -37.873 1.00 73.88 154 TYR A CA 1
ATOM 1257 C C . TYR A 1 154 ? 31.870 1.230 -37.736 1.00 73.88 154 TYR A C 1
ATOM 1259 O O . TYR A 1 154 ? 32.769 1.493 -38.530 1.00 73.88 154 TYR A O 1
ATOM 1267 N N . LEU A 1 155 ? 32.006 0.275 -36.812 1.00 75.06 155 LEU A N 1
ATOM 1268 C CA . LEU A 1 155 ? 33.233 -0.502 -36.637 1.00 75.06 155 LEU A CA 1
ATOM 1269 C C . LEU A 1 155 ? 33.558 -1.330 -37.892 1.00 75.06 155 LEU A C 1
ATOM 1271 O O . LEU A 1 155 ? 34.694 -1.342 -38.356 1.00 75.06 155 LEU A O 1
ATOM 1275 N N . ARG A 1 156 ? 32.549 -1.973 -38.498 1.00 71.94 156 ARG A N 1
ATOM 1276 C CA . ARG A 1 156 ? 32.715 -2.732 -39.749 1.00 71.94 156 ARG A CA 1
ATOM 1277 C C . ARG A 1 156 ? 33.104 -1.832 -40.925 1.00 71.94 156 ARG A C 1
ATOM 1279 O O . ARG A 1 156 ? 33.905 -2.246 -41.755 1.00 71.94 156 ARG A O 1
ATOM 1286 N N . PHE A 1 157 ? 32.561 -0.619 -40.996 1.00 74.69 157 PHE A N 1
ATOM 1287 C CA . PHE A 1 157 ? 32.934 0.379 -41.998 1.00 74.69 157 PHE A CA 1
ATOM 1288 C C . PHE A 1 157 ? 34.393 0.825 -41.835 1.00 74.69 157 PHE A C 1
ATOM 1290 O O . PHE A 1 157 ? 35.126 0.865 -42.819 1.00 74.69 157 PHE A O 1
ATOM 1297 N N . PHE A 1 158 ? 34.842 1.065 -40.601 1.00 69.62 158 PHE A N 1
ATOM 1298 C CA . PHE A 1 158 ? 36.226 1.448 -40.316 1.00 69.62 158 PHE A CA 1
ATOM 1299 C C . PHE A 1 158 ? 37.224 0.327 -40.656 1.00 69.62 158 PHE A C 1
ATOM 1301 O O . PHE A 1 158 ? 38.221 0.576 -41.321 1.00 69.62 158 PHE A O 1
ATOM 1308 N N . VAL A 1 159 ? 36.909 -0.930 -40.315 1.00 71.50 159 VAL A N 1
ATOM 1309 C CA . VAL A 1 159 ? 37.726 -2.106 -40.691 1.00 71.50 159 VAL A CA 1
ATOM 1310 C C . VAL A 1 159 ? 37.816 -2.289 -42.213 1.00 71.50 159 VAL A C 1
ATOM 1312 O O . VAL A 1 159 ? 38.846 -2.713 -42.733 1.00 71.50 159 VAL A O 1
ATOM 1315 N N . VAL A 1 160 ? 36.746 -1.983 -42.954 1.00 72.06 160 VAL A N 1
ATOM 1316 C CA . VAL A 1 160 ? 36.756 -2.039 -44.427 1.00 72.06 160 VAL A CA 1
ATOM 1317 C C . VAL A 1 160 ? 37.573 -0.894 -45.033 1.00 72.06 160 VAL A C 1
ATOM 1319 O O . VAL A 1 160 ? 38.243 -1.110 -46.041 1.00 72.06 160 VAL A O 1
ATOM 1322 N N . LEU A 1 161 ? 37.537 0.302 -44.439 1.00 67.50 161 LEU A N 1
ATOM 1323 C CA . LEU A 1 161 ? 38.357 1.433 -44.879 1.00 67.50 161 LEU A CA 1
ATOM 1324 C C . LEU A 1 161 ? 39.850 1.183 -44.660 1.00 67.50 161 LEU A C 1
ATOM 1326 O O . LEU A 1 161 ? 40.636 1.468 -45.559 1.00 67.50 161 LEU A O 1
ATOM 1330 N N . ASP A 1 162 ? 40.223 0.588 -43.529 1.00 62.88 162 ASP A N 1
ATOM 1331 C CA . ASP A 1 162 ? 41.617 0.263 -43.220 1.00 62.88 162 ASP A CA 1
ATOM 1332 C C . ASP A 1 162 ? 42.202 -0.722 -44.252 1.00 62.88 162 ASP A C 1
ATOM 1334 O O . ASP A 1 162 ? 43.284 -0.513 -44.790 1.00 62.88 162 ASP A O 1
ATOM 1338 N N . LYS A 1 163 ? 41.424 -1.726 -44.686 1.00 60.06 163 LYS A N 1
ATOM 1339 C CA . LYS A 1 163 ? 41.844 -2.658 -45.753 1.00 60.06 163 LYS A CA 1
ATOM 1340 C C . LYS A 1 163 ? 42.017 -2.027 -47.139 1.00 60.06 163 LYS A C 1
ATOM 1342 O O . LYS A 1 163 ? 42.705 -2.612 -47.967 1.00 60.06 163 LYS A O 1
ATOM 1347 N N . LYS A 1 164 ? 41.387 -0.883 -47.424 1.00 59.06 164 LYS A N 1
ATOM 1348 C CA . LYS A 1 164 ? 41.494 -0.198 -48.726 1.00 59.06 164 LYS A CA 1
ATOM 1349 C C . LYS A 1 164 ? 42.705 0.731 -48.839 1.00 59.06 164 LYS A C 1
ATOM 1351 O O . LYS A 1 164 ? 43.014 1.136 -49.948 1.00 59.06 164 LYS A O 1
ATOM 1356 N N . GLN A 1 165 ? 43.354 1.083 -47.730 1.00 57.75 165 GLN A N 1
ATOM 1357 C CA . GLN A 1 165 ? 44.552 1.935 -47.718 1.00 57.75 165 GLN A CA 1
ATOM 1358 C C . GLN A 1 165 ? 45.866 1.146 -47.899 1.00 57.75 165 GLN A C 1
ATOM 1360 O O . GLN A 1 165 ? 46.894 1.750 -48.176 1.00 57.75 165 GLN A O 1
ATOM 1365 N N . PHE A 1 166 ? 45.837 -0.189 -47.774 1.00 55.50 166 PHE A N 1
ATOM 1366 C CA . PHE A 1 166 ? 47.005 -1.080 -47.905 1.00 55.50 166 PHE A CA 1
ATOM 1367 C C . PHE A 1 166 ? 47.005 -1.935 -49.196 1.00 55.50 166 PHE A C 1
ATOM 1369 O O . PHE A 1 166 ? 47.650 -2.983 -49.249 1.00 55.50 166 PHE A O 1
ATOM 1376 N N . CYS A 1 167 ? 46.282 -1.512 -50.235 1.00 46.19 167 CYS A N 1
ATOM 1377 C CA . CYS A 1 167 ? 46.403 -2.001 -51.616 1.00 46.19 167 CYS A CA 1
ATOM 1378 C C . CYS A 1 167 ? 46.633 -0.805 -52.535 1.00 46.19 167 CYS A C 1
ATOM 1380 O O . CYS A 1 167 ? 47.430 -0.955 -53.483 1.00 46.19 167 CYS A O 1
#

Secondary structure (DSSP, 8-state):
-------------TT---GGGGS-TT-HHHHHHHHS-HHHHHHHHHTTS-SSSSSPPPPHHHHHHHHSPPPPPTTS-HHHHHHHHHHHHHHHTTHHHHHHHHHHS-TTS--S-HH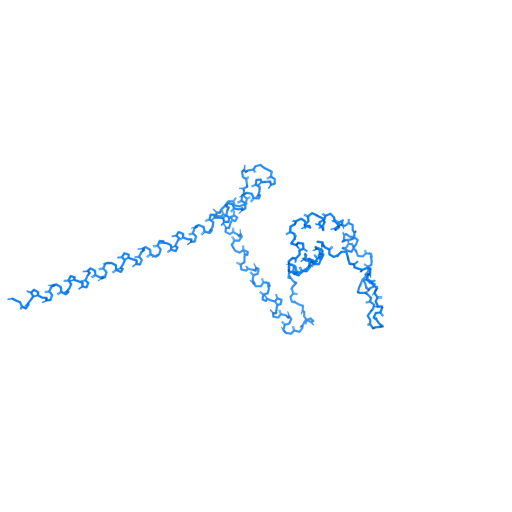HHHHHHHHHHHHHHHHHHHHHHHHHHHHHHHHHHHHHHHHHHHHHHHHHH--

Solvent-accessible surface area (backbone atoms only — not comparable to full-atom values): 10097 Å² total; per-residue (Å²): 99,64,66,72,70,66,81,75,78,70,73,75,48,93,90,46,77,59,72,70,80,75,49,66,74,82,39,69,67,54,49,55,61,67,70,54,71,62,62,64,52,48,58,67,52,41,81,77,52,69,78,88,63,85,78,80,57,72,61,59,73,59,51,56,59,66,70,54,78,58,78,64,54,92,89,49,55,70,70,58,28,50,56,30,47,55,53,49,52,62,52,60,66,45,53,60,53,54,49,47,39,34,68,77,47,43,55,72,59,77,89,52,74,62,73,71,28,51,56,50,45,52,51,53,33,53,49,52,56,54,50,52,53,53,51,55,51,49,52,51,53,54,50,52,52,54,52,50,52,50,50,54,52,51,53,54,51,50,57,53,50,58,62,63,75,78,114

Radius of gyration: 29.24 Å; Cα contacts (8 Å, |Δi|>4): 68; chains: 1; bounding box: 69×41×89 Å

Foldseek 3Di:
DQPPPPPCPPPCPPPDDDVVVVDDCPPPVNVVVVPDPQVVVVVVCVVVDDPPDDDHDYRVVVVVVVVDQDAQDPPDDPVVNVVSVVVVVVVVVCVVVVVCLVPVLVLVDFPDDDPVSNVVSVVVSVVVVVVVVVVVVVVVVVVVVVVVVVVVVVVVVVVVVVVVVVD

Sequence (167 aa):
MLTKSSPISTQSNLFHSELFSQLDVKDPLIQLANTINWTVFDDAFEQHYSQNNGRPSKPIRLMVGLLLPKKALKRDNRYQQDKKRKLCKRRAAIEPIIGHLKSDFRLSRNLLKGQVGDEINVLMAACAWNLRKWLVIATIFLFWQKLGLFFVKYLRFFVVLDKKQFC

pLDDT: mean 80.64, std 13.28, range [38.69, 93.62]

Mean predicted aligned error: 13.76 Å